Protein AF-A0A1G1VPI1-F1 (afdb_monomer_lite)

pLDDT: mean 86.33, std 10.25, range [49.31, 96.31]

Secondary structure (DSSP, 8-state):
--SHHHHHHHHHTT--HHHHHHHHHHHHHHHHHHT-SSGGG--HHHHHHHHHHHHHS---HHHHHHHHHHHHHHHHHTT-----SSPPPP-HHHHHHHHHHHHHHTT--HHHHHHHHHHHHHHHHHHHT-

Structure (mmCIF, N/CA/C/O backbone):
data_AF-A0A1G1VPI1-F1
#
_entry.id   AF-A0A1G1VPI1-F1
#
loop_
_atom_site.group_PDB
_atom_site.id
_atom_site.type_symbol
_atom_site.label_atom_id
_atom_site.label_alt_id
_atom_site.label_comp_id
_atom_site.label_asym_id
_atom_site.label_entity_id
_atom_site.label_seq_id
_atom_site.pdbx_PDB_ins_code
_atom_site.Cartn_x
_atom_site.Cartn_y
_atom_site.Cartn_z
_atom_site.occupancy
_atom_site.B_iso_or_equiv
_atom_site.auth_seq_id
_atom_site.auth_comp_id
_atom_site.auth_asym_id
_atom_site.auth_atom_id
_atom_site.pdbx_PDB_model_num
ATOM 1 N N . MET A 1 1 ? -21.850 -8.497 4.147 1.00 61.38 1 MET A N 1
ATOM 2 C CA . MET A 1 1 ? -21.124 -8.221 5.412 1.00 61.38 1 MET A CA 1
ATOM 3 C C . MET A 1 1 ? -19.754 -7.657 5.043 1.00 61.38 1 MET A C 1
ATOM 5 O O . MET A 1 1 ? -18.998 -8.424 4.477 1.00 61.38 1 MET A O 1
ATOM 9 N N . SER A 1 2 ? -19.436 -6.355 5.194 1.00 73.50 2 SER A N 1
ATOM 10 C CA . SER A 1 2 ? -18.154 -5.855 4.627 1.00 73.50 2 SER A CA 1
ATOM 11 C C . SER A 1 2 ? -17.387 -4.767 5.402 1.00 73.50 2 SER A C 1
ATOM 13 O O . SER A 1 2 ? -16.298 -5.046 5.889 1.00 73.50 2 SER A O 1
ATOM 15 N N . LEU A 1 3 ? -17.909 -3.548 5.588 1.00 85.56 3 LEU A N 1
ATOM 16 C CA . LEU A 1 3 ? -17.180 -2.446 6.267 1.00 85.56 3 LEU A CA 1
ATOM 17 C C . LEU A 1 3 ? -17.641 -2.107 7.703 1.00 85.56 3 LEU A C 1
ATOM 19 O O . LEU A 1 3 ? -16.789 -1.810 8.552 1.00 85.56 3 LEU A O 1
ATOM 23 N N . PRO A 1 4 ? -18.945 -2.174 8.042 1.00 91.62 4 PRO A N 1
ATOM 24 C CA . PRO A 1 4 ? -19.400 -1.909 9.410 1.00 91.62 4 PRO A CA 1
ATOM 25 C C . PRO A 1 4 ? -18.834 -2.900 10.435 1.00 91.62 4 PRO A C 1
ATOM 27 O O . PRO A 1 4 ? -18.454 -2.516 11.539 1.00 91.62 4 PRO A O 1
ATOM 30 N N . GLN A 1 5 ? -18.708 -4.171 10.052 1.00 92.88 5 GLN A N 1
ATOM 31 C CA . GLN A 1 5 ? -18.137 -5.213 10.911 1.00 92.88 5 GLN A CA 1
ATOM 32 C C . GLN A 1 5 ? -16.631 -5.082 11.056 1.00 92.88 5 GLN A C 1
ATOM 34 O O . GLN A 1 5 ? -16.119 -5.242 12.160 1.00 92.88 5 GLN A O 1
ATOM 39 N N . PHE A 1 6 ? -15.937 -4.689 9.986 1.00 94.19 6 PHE A N 1
ATOM 40 C CA . PHE A 1 6 ? -14.533 -4.327 10.090 1.00 94.19 6 PHE A CA 1
ATOM 41 C C . PHE A 1 6 ? -14.347 -3.158 11.068 1.00 94.19 6 PHE A C 1
ATOM 43 O O . PHE A 1 6 ? -13.518 -3.222 11.969 1.00 94.19 6 PHE A O 1
ATOM 50 N N . THR A 1 7 ? -15.195 -2.129 10.992 1.00 94.44 7 THR A N 1
ATOM 51 C CA . THR A 1 7 ? -15.183 -1.015 11.957 1.00 94.44 7 THR A CA 1
ATOM 52 C C . THR A 1 7 ? -15.402 -1.487 13.396 1.00 94.44 7 THR A C 1
ATOM 54 O O . THR A 1 7 ? -14.717 -1.017 14.305 1.00 94.44 7 THR A O 1
ATOM 57 N N . ALA A 1 8 ? -16.335 -2.414 13.621 1.00 94.88 8 ALA A N 1
ATOM 58 C CA . ALA A 1 8 ? -16.574 -2.997 14.940 1.00 94.88 8 ALA A CA 1
ATOM 59 C C . ALA A 1 8 ? -15.350 -3.780 15.451 1.00 94.88 8 ALA A C 1
ATOM 61 O O . ALA A 1 8 ? -14.927 -3.581 16.590 1.00 94.88 8 ALA A O 1
ATOM 62 N N . PHE A 1 9 ? -14.720 -4.580 14.587 1.00 95.25 9 PHE A N 1
ATOM 63 C CA . PHE A 1 9 ? -13.469 -5.287 14.872 1.00 95.25 9 PHE A CA 1
ATOM 64 C C . PHE A 1 9 ? -12.325 -4.333 15.249 1.00 95.25 9 PHE A C 1
ATOM 66 O O . PHE A 1 9 ? -11.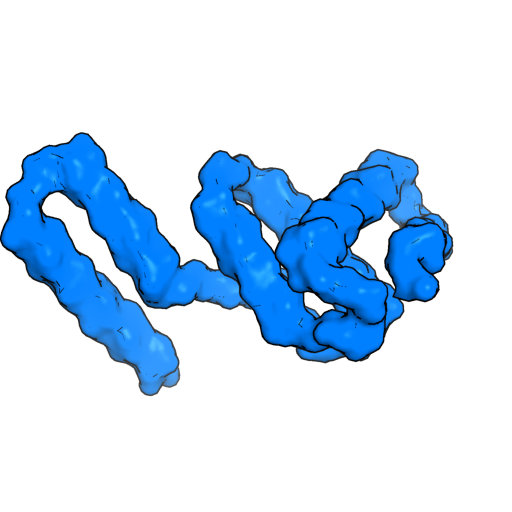571 -4.604 16.184 1.00 95.25 9 PHE A O 1
ATOM 73 N N . LEU A 1 10 ? -12.205 -3.187 14.572 1.00 95.50 10 LEU A N 1
ATOM 74 C CA . LEU A 1 10 ? -11.201 -2.172 14.905 1.00 95.50 10 LEU A CA 1
ATOM 75 C C . LEU A 1 10 ? -11.487 -1.480 16.246 1.00 95.50 10 LEU A C 1
ATOM 77 O O . LEU A 1 10 ? -10.560 -1.215 17.012 1.00 95.50 10 LEU A O 1
ATOM 81 N N . LYS A 1 11 ? -12.761 -1.204 16.555 1.00 95.06 11 LYS A N 1
ATOM 82 C CA . LYS A 1 11 ? -13.172 -0.640 17.853 1.00 95.06 11 LYS A CA 1
ATOM 83 C C . LYS A 1 11 ? -12.857 -1.593 19.007 1.00 95.06 11 LYS A C 1
ATOM 85 O O . LYS A 1 11 ? -12.365 -1.142 20.038 1.00 95.06 11 LYS A O 1
ATOM 90 N N . ALA A 1 12 ? -13.074 -2.897 18.821 1.00 95.81 12 ALA A N 1
ATOM 91 C CA . ALA A 1 12 ? -12.757 -3.918 19.822 1.00 95.81 12 ALA A CA 1
ATOM 92 C C . ALA A 1 12 ? -11.257 -3.960 20.181 1.00 95.81 12 ALA A C 1
ATOM 94 O O . ALA A 1 12 ? -10.896 -4.278 21.310 1.00 95.81 12 ALA A O 1
ATOM 95 N N . GLN A 1 13 ? -10.383 -3.554 19.255 1.00 94.12 13 GLN A N 1
ATOM 96 C CA . GLN A 1 13 ? -8.934 -3.456 19.468 1.00 94.12 13 GLN A CA 1
ATOM 97 C C . GLN A 1 13 ? -8.483 -2.164 20.164 1.00 94.12 13 GLN A C 1
ATOM 99 O O . GLN A 1 13 ? -7.283 -1.927 20.286 1.00 94.12 13 GLN A O 1
ATOM 104 N N . LYS A 1 14 ? -9.417 -1.314 20.615 1.00 92.25 14 LYS A N 1
ATOM 105 C CA . LYS A 1 14 ? -9.130 -0.053 21.325 1.00 92.25 14 LYS A CA 1
ATOM 106 C C . LYS A 1 14 ? -8.224 0.910 20.537 1.00 92.25 14 LYS A C 1
ATOM 108 O O . LYS A 1 14 ? -7.473 1.689 21.119 1.00 92.25 14 LYS A O 1
ATOM 113 N N . LEU A 1 15 ? -8.300 0.878 19.205 1.00 92.69 15 LEU A N 1
ATOM 114 C CA . LEU A 1 15 ? -7.572 1.810 18.342 1.00 92.69 15 LEU A CA 1
ATOM 115 C C . LEU A 1 15 ? -8.146 3.231 18.448 1.00 92.69 15 LEU A C 1
ATOM 117 O O . LEU A 1 15 ? -9.336 3.425 18.701 1.00 92.69 15 LEU A O 1
ATOM 121 N N . SER A 1 16 ? -7.310 4.243 18.195 1.00 95.94 16 SER A N 1
ATOM 122 C CA . SER A 1 16 ? -7.769 5.638 18.172 1.00 95.94 16 SER A CA 1
ATOM 123 C C . SER A 1 16 ? -8.815 5.869 17.072 1.00 95.94 16 SER A C 1
ATOM 125 O O . SER A 1 16 ? -8.744 5.266 15.999 1.00 95.94 16 SER A O 1
ATOM 127 N N . GLN A 1 17 ? -9.740 6.813 17.279 1.00 95.00 17 GLN A N 1
ATOM 128 C CA . GLN A 1 17 ? -10.751 7.163 16.267 1.00 95.00 17 GLN A CA 1
ATOM 129 C C . GLN A 1 17 ? -10.128 7.582 14.928 1.00 95.00 17 GLN A C 1
ATOM 131 O O . GLN A 1 17 ? -10.652 7.261 13.861 1.00 95.00 17 GLN A O 1
ATOM 136 N N . LYS A 1 18 ? -8.973 8.258 14.974 1.00 95.44 18 LYS A N 1
ATOM 137 C CA . LYS A 1 18 ? -8.207 8.630 13.780 1.00 95.44 18 LYS A CA 1
ATOM 138 C C . LYS A 1 18 ? -7.702 7.394 13.034 1.00 95.44 18 LYS A C 1
ATOM 140 O O . LYS A 1 18 ? -7.857 7.314 11.819 1.00 95.44 18 LYS A O 1
ATOM 145 N N . THR A 1 19 ? -7.141 6.421 13.751 1.00 94.62 19 THR A N 1
ATOM 146 C CA . THR A 1 19 ? -6.671 5.154 13.168 1.00 94.62 19 THR A CA 1
ATOM 147 C C . THR A 1 19 ? -7.825 4.375 12.544 1.00 94.62 19 THR A C 1
ATOM 149 O O . THR A 1 19 ? -7.707 3.937 11.405 1.00 94.62 19 THR A O 1
ATOM 152 N N . ILE A 1 20 ? -8.960 4.274 13.244 1.00 96.31 20 ILE A N 1
ATOM 153 C CA . ILE A 1 20 ? -10.159 3.584 12.746 1.00 96.31 20 ILE A CA 1
ATOM 154 C C . ILE A 1 20 ? -10.646 4.224 11.442 1.00 96.31 20 ILE A C 1
ATOM 156 O O . ILE A 1 20 ? -10.870 3.518 10.462 1.00 96.31 20 ILE A O 1
ATOM 160 N N . ARG A 1 21 ? -10.757 5.560 11.398 1.00 95.81 21 ARG A N 1
ATOM 161 C CA . ARG A 1 21 ? -11.147 6.294 10.182 1.00 95.81 21 ARG A CA 1
ATOM 162 C C . ARG A 1 21 ? -10.189 6.039 9.021 1.00 95.81 21 ARG A C 1
ATOM 164 O O . ARG A 1 21 ? -10.647 5.793 7.908 1.00 95.81 21 ARG A O 1
ATOM 171 N N . ASN A 1 22 ? -8.883 6.066 9.279 1.00 94.88 22 ASN A N 1
ATOM 172 C CA . ASN A 1 22 ? -7.873 5.799 8.257 1.00 94.88 22 ASN A CA 1
ATOM 173 C C . ASN A 1 22 ? -7.996 4.374 7.702 1.00 94.88 22 ASN A C 1
ATOM 175 O O . ASN A 1 22 ? -8.036 4.201 6.489 1.00 94.88 22 ASN A O 1
ATOM 179 N N . TYR A 1 23 ? -8.104 3.372 8.576 1.00 96.31 23 TYR A N 1
ATOM 180 C CA . TYR A 1 23 ? -8.209 1.970 8.164 1.00 96.31 23 TYR A CA 1
ATOM 181 C C . TYR A 1 23 ? -9.504 1.697 7.405 1.00 96.31 23 TYR A C 1
ATOM 183 O O . TYR A 1 23 ? -9.479 1.032 6.375 1.00 96.31 23 TYR A O 1
ATOM 191 N N . HIS A 1 24 ? -10.624 2.259 7.863 1.00 95.50 24 HIS A N 1
ATOM 192 C CA . HIS A 1 24 ? -11.898 2.171 7.156 1.00 95.50 24 HIS A CA 1
ATOM 193 C C . HIS A 1 24 ? -11.817 2.791 5.754 1.00 95.50 24 HIS A C 1
ATOM 195 O O . HIS A 1 24 ? -12.270 2.187 4.785 1.00 95.50 24 HIS A O 1
ATOM 201 N N . SER A 1 25 ? -11.231 3.988 5.638 1.00 95.56 25 SER A N 1
ATOM 202 C CA . SER A 1 25 ? -11.059 4.669 4.350 1.00 95.56 25 SER A CA 1
ATOM 203 C C . SER A 1 25 ? -10.216 3.839 3.381 1.00 95.56 25 SER A C 1
ATOM 205 O O . SER A 1 25 ? -10.622 3.616 2.243 1.00 95.56 25 SER A O 1
ATOM 207 N N . ASP A 1 26 ? -9.082 3.312 3.843 1.00 95.81 26 ASP A N 1
ATOM 208 C CA . ASP A 1 26 ? -8.184 2.525 2.996 1.00 95.81 26 ASP A CA 1
ATOM 209 C C . ASP A 1 26 ? -8.806 1.183 2.579 1.00 95.81 26 ASP A C 1
ATOM 211 O O . ASP A 1 26 ? -8.655 0.778 1.428 1.00 95.81 26 ASP A O 1
ATOM 215 N N . ALA A 1 27 ? -9.533 0.513 3.482 1.00 94.69 27 ALA A N 1
ATOM 216 C CA . ALA A 1 27 ? -10.264 -0.714 3.164 1.00 94.69 27 ALA A CA 1
ATOM 217 C C . ALA A 1 27 ? -11.394 -0.452 2.156 1.00 94.69 27 ALA A C 1
ATOM 219 O O . ALA A 1 27 ? -11.591 -1.234 1.233 1.00 94.69 27 ALA A O 1
ATOM 220 N N . SER A 1 28 ? -12.095 0.679 2.279 1.00 93.69 28 SER A N 1
ATOM 221 C CA . SER A 1 28 ? -13.108 1.094 1.304 1.00 93.69 28 SER A CA 1
ATOM 222 C C . SER A 1 28 ? -12.501 1.344 -0.082 1.00 93.69 28 SER A C 1
ATOM 224 O O . SER A 1 28 ? -13.016 0.850 -1.084 1.00 93.69 28 SER A O 1
ATOM 226 N N . GLN A 1 29 ? -11.354 2.032 -0.148 1.00 94.00 29 GLN A N 1
ATOM 227 C CA . GLN A 1 29 ? -10.624 2.238 -1.406 1.00 94.00 29 GLN A CA 1
ATOM 228 C C . GLN A 1 29 ? -10.184 0.915 -2.039 1.00 94.00 29 GLN A C 1
ATOM 230 O O . GLN A 1 29 ? -10.335 0.743 -3.246 1.00 94.00 29 GLN A O 1
ATOM 235 N N . PHE A 1 30 ? -9.690 -0.025 -1.230 1.00 94.31 30 PHE A N 1
ATOM 236 C CA . PHE A 1 30 ? -9.334 -1.367 -1.686 1.00 94.31 30 PHE A CA 1
ATOM 237 C C . PHE A 1 30 ? -10.530 -2.114 -2.282 1.00 94.31 30 PHE A C 1
ATOM 239 O O . PHE A 1 30 ? -10.440 -2.606 -3.405 1.00 94.31 30 PHE A O 1
ATOM 246 N N . LEU A 1 31 ? -11.659 -2.159 -1.567 1.00 92.75 31 LEU A N 1
ATOM 247 C CA . LEU A 1 31 ? -12.869 -2.830 -2.045 1.00 92.75 31 LEU A CA 1
ATOM 248 C C . LEU A 1 31 ? -13.352 -2.214 -3.363 1.00 92.75 31 LEU A C 1
ATOM 250 O O . LEU A 1 31 ? -13.592 -2.939 -4.327 1.00 92.75 31 LEU A O 1
ATOM 254 N N . ASN A 1 32 ? -13.385 -0.882 -3.443 1.00 92.75 32 ASN A N 1
ATOM 255 C CA . ASN A 1 32 ? -13.753 -0.169 -4.664 1.00 92.75 32 ASN A CA 1
ATOM 256 C C . ASN A 1 32 ? -12.799 -0.465 -5.836 1.00 92.75 32 ASN A C 1
ATOM 258 O O . ASN A 1 32 ? -13.241 -0.634 -6.970 1.00 92.75 32 ASN A O 1
ATOM 262 N N . TRP A 1 33 ? -11.492 -0.555 -5.575 1.00 94.50 33 TRP A N 1
ATOM 263 C CA . TRP A 1 33 ? -10.503 -0.922 -6.588 1.00 94.50 33 TRP A CA 1
ATOM 264 C C . TRP A 1 33 ? -10.660 -2.371 -7.063 1.00 94.50 33 TRP A C 1
ATOM 266 O O . TRP A 1 33 ? -10.555 -2.629 -8.261 1.00 94.50 33 TRP A O 1
ATOM 276 N N . SER A 1 34 ? -10.933 -3.299 -6.142 1.00 92.12 34 SER A N 1
ATOM 277 C CA . SER A 1 34 ? -11.027 -4.733 -6.441 1.00 92.12 34 SER A CA 1
ATOM 278 C C . SER A 1 34 ? -12.199 -5.079 -7.361 1.00 92.12 34 SER A C 1
ATOM 280 O O . SER A 1 34 ? -12.140 -6.082 -8.065 1.00 92.12 34 SER A O 1
ATOM 282 N N . LYS A 1 35 ? -13.248 -4.236 -7.380 1.00 88.56 35 LYS A N 1
ATOM 283 C CA . LYS A 1 35 ? -14.511 -4.458 -8.112 1.00 88.56 35 LYS A CA 1
ATOM 284 C C . LYS A 1 35 ? -15.200 -5.782 -7.765 1.00 88.56 35 LYS A C 1
ATOM 286 O O . LYS A 1 35 ? -15.988 -6.301 -8.551 1.00 88.56 35 LYS A O 1
ATOM 291 N N . ILE A 1 36 ? -14.898 -6.321 -6.593 1.00 85.56 36 ILE A N 1
ATOM 292 C CA . ILE A 1 36 ? -15.478 -7.563 -6.114 1.00 85.56 36 ILE A CA 1
ATOM 293 C C . ILE A 1 36 ? -16.869 -7.289 -5.550 1.00 85.56 36 ILE A C 1
ATOM 295 O O . ILE A 1 36 ? -17.093 -6.282 -4.876 1.00 85.56 36 ILE A O 1
ATOM 299 N N . SER A 1 37 ? -17.796 -8.197 -5.848 1.00 80.62 37 SER A N 1
ATOM 300 C CA . SER A 1 37 ? -19.195 -8.089 -5.425 1.00 80.62 37 SER A CA 1
ATOM 301 C C . SER A 1 37 ? -19.419 -8.706 -4.046 1.00 80.62 37 SER A C 1
ATOM 303 O O . SER A 1 37 ? -20.190 -8.158 -3.256 1.00 80.62 37 SER A O 1
ATOM 305 N N . ASP A 1 38 ? -18.716 -9.803 -3.738 1.00 82.81 38 ASP A N 1
ATOM 306 C CA . ASP A 1 38 ? -18.809 -10.496 -2.458 1.00 82.81 38 ASP A CA 1
ATOM 307 C C . ASP A 1 38 ? -17.449 -10.601 -1.755 1.00 82.81 38 ASP A C 1
ATOM 309 O O . ASP A 1 38 ? -16.432 -10.957 -2.338 1.00 82.81 38 ASP A O 1
ATOM 313 N N . ILE A 1 39 ? -17.428 -10.322 -0.455 1.00 80.69 39 ILE A N 1
ATOM 314 C CA . ILE A 1 39 ? -16.210 -10.355 0.355 1.00 80.69 39 ILE A CA 1
ATOM 315 C C . ILE A 1 39 ? -15.571 -11.749 0.404 1.00 80.69 39 ILE A C 1
ATOM 317 O O . ILE A 1 39 ? -14.374 -11.849 0.658 1.00 80.69 39 ILE A O 1
ATOM 321 N N . TYR A 1 40 ? -16.348 -12.806 0.156 1.00 82.06 40 TYR A N 1
ATOM 322 C CA . TYR A 1 40 ? -15.853 -14.182 0.088 1.00 82.06 40 TYR A CA 1
ATOM 323 C C . TYR A 1 40 ? -15.026 -14.471 -1.171 1.00 82.06 40 TYR A C 1
ATOM 325 O O . TYR A 1 40 ? -14.237 -15.411 -1.162 1.00 82.06 40 TYR A O 1
ATOM 333 N N . ASP A 1 41 ? -15.126 -13.633 -2.206 1.00 86.56 41 ASP A N 1
ATOM 334 C CA . ASP A 1 41 ? -14.279 -13.732 -3.401 1.00 86.56 41 ASP A CA 1
ATOM 335 C C . ASP A 1 41 ? -12.890 -13.105 -3.176 1.00 86.56 41 ASP A C 1
ATOM 337 O O . ASP A 1 41 ? -12.027 -13.144 -4.056 1.00 86.56 41 ASP A O 1
ATOM 341 N N . LEU A 1 42 ? -12.648 -12.493 -2.009 1.00 89.25 42 LEU A N 1
ATOM 342 C CA . LEU A 1 42 ? -11.341 -11.940 -1.674 1.00 89.25 42 LEU A CA 1
ATOM 343 C C . LEU A 1 42 ? -10.327 -13.051 -1.407 1.00 89.25 42 LEU A C 1
ATOM 345 O O . LEU A 1 42 ? -10.405 -13.770 -0.414 1.00 89.25 42 LEU A O 1
ATOM 349 N N . THR A 1 43 ? -9.301 -13.105 -2.250 1.00 87.56 43 THR A N 1
ATOM 350 C CA . THR A 1 43 ? -8.147 -13.992 -2.087 1.00 87.56 43 THR A CA 1
ATOM 351 C C . THR A 1 43 ? -6.887 -13.209 -1.727 1.00 87.56 43 THR A C 1
ATOM 353 O O . THR A 1 43 ? -6.796 -11.997 -1.946 1.00 87.56 43 THR A O 1
ATOM 356 N N . SER A 1 44 ? -5.869 -13.905 -1.214 1.00 85.56 44 SER A N 1
ATOM 357 C CA . SER A 1 44 ? -4.547 -13.315 -0.960 1.00 85.56 44 SER A CA 1
ATOM 358 C C . SER A 1 44 ? -3.951 -12.649 -2.211 1.00 85.56 44 SER A C 1
ATOM 360 O O . SER A 1 44 ? -3.333 -11.589 -2.099 1.00 85.56 44 SER A O 1
ATOM 362 N N . ASP A 1 45 ? -4.205 -13.195 -3.404 1.00 83.06 45 ASP A N 1
ATOM 363 C CA . ASP A 1 45 ? -3.718 -12.644 -4.676 1.00 83.06 45 ASP A CA 1
ATOM 364 C C . ASP A 1 45 ? -4.280 -11.252 -4.968 1.00 83.06 45 ASP A C 1
ATOM 366 O O . ASP A 1 45 ? -3.573 -10.384 -5.478 1.00 83.06 45 ASP A O 1
ATOM 370 N N . ILE A 1 46 ? -5.533 -10.994 -4.591 1.00 89.69 46 ILE A N 1
ATOM 371 C CA . ILE A 1 46 ? -6.174 -9.688 -4.786 1.00 89.69 46 ILE A CA 1
ATOM 372 C C . ILE A 1 46 ? -5.537 -8.637 -3.869 1.00 89.69 46 ILE A C 1
ATOM 374 O O . ILE A 1 46 ? -5.294 -7.502 -4.292 1.00 89.69 46 ILE A O 1
ATOM 378 N N . PHE A 1 47 ? -5.201 -9.014 -2.631 1.00 91.00 47 PHE A N 1
ATOM 379 C CA . PHE A 1 47 ? -4.452 -8.148 -1.715 1.00 91.00 47 PHE A CA 1
ATOM 380 C C . PHE A 1 47 ? -3.060 -7.833 -2.271 1.00 91.00 47 PHE A C 1
ATOM 382 O O . PHE A 1 47 ? -2.662 -6.666 -2.295 1.00 91.00 47 PHE A O 1
ATOM 389 N N . ILE A 1 48 ? -2.346 -8.847 -2.767 1.00 85.19 48 ILE A N 1
ATOM 390 C CA . ILE A 1 48 ? -1.030 -8.694 -3.400 1.00 85.19 48 ILE A CA 1
ATOM 391 C C . ILE A 1 48 ? -1.126 -7.765 -4.617 1.00 85.19 48 ILE A C 1
ATOM 393 O O . ILE A 1 48 ? -0.384 -6.783 -4.706 1.00 85.19 48 ILE A O 1
ATOM 397 N N . ALA A 1 49 ? -2.087 -7.996 -5.511 1.00 86.50 49 ALA A N 1
ATOM 398 C CA . ALA A 1 49 ? -2.313 -7.170 -6.692 1.00 86.50 49 ALA A CA 1
ATOM 399 C C . ALA A 1 49 ? -2.572 -5.699 -6.326 1.00 86.50 49 ALA A C 1
ATOM 401 O O . ALA A 1 49 ? -2.024 -4.789 -6.958 1.00 86.50 49 ALA A O 1
ATOM 402 N N . TYR A 1 50 ? -3.333 -5.445 -5.259 1.00 91.19 50 TYR A N 1
ATOM 403 C CA . TYR A 1 50 ? -3.550 -4.082 -4.789 1.00 91.19 50 TYR A CA 1
ATOM 404 C C . TYR A 1 50 ? -2.295 -3.450 -4.180 1.00 91.19 50 TYR A C 1
ATOM 406 O O . TYR 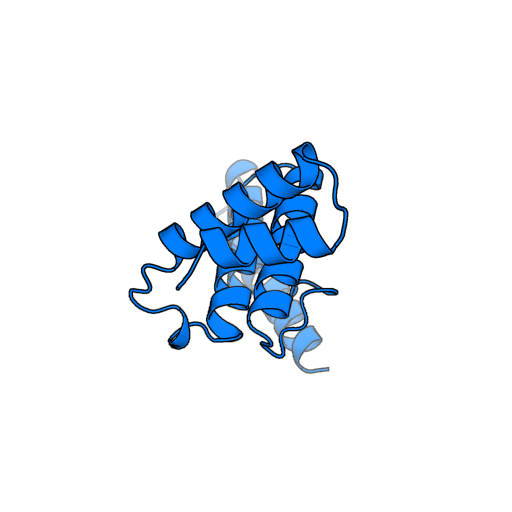A 1 50 ? -2.064 -2.254 -4.364 1.00 91.19 50 TYR A O 1
ATOM 414 N N . THR A 1 51 ? -1.435 -4.225 -3.508 1.00 86.25 51 THR A N 1
ATOM 415 C CA . THR A 1 51 ? -0.148 -3.688 -3.036 1.00 86.25 51 THR A CA 1
ATOM 416 C C . THR A 1 51 ? 0.719 -3.194 -4.193 1.00 86.25 51 THR A C 1
ATOM 418 O O . THR A 1 51 ? 1.281 -2.101 -4.102 1.00 86.25 51 THR A O 1
ATOM 421 N N . TYR A 1 52 ? 0.737 -3.912 -5.322 1.00 82.00 52 TYR A N 1
ATOM 422 C CA . TYR A 1 52 ? 1.416 -3.456 -6.536 1.00 82.00 52 TYR A CA 1
ATOM 423 C C . TYR A 1 52 ? 0.767 -2.216 -7.134 1.00 82.00 52 TYR A C 1
ATOM 425 O O . TYR A 1 52 ? 1.468 -1.287 -7.544 1.00 82.00 52 TYR A O 1
ATOM 433 N N . HIS A 1 53 ? -0.566 -2.167 -7.154 1.00 87.19 53 HIS A N 1
ATOM 434 C CA . HIS A 1 53 ? -1.283 -0.976 -7.584 1.00 87.19 53 HIS A CA 1
ATOM 435 C C . HIS A 1 53 ? -0.855 0.243 -6.756 1.00 87.19 53 HIS A C 1
ATOM 437 O O . HIS A 1 53 ? -0.427 1.238 -7.338 1.00 87.19 53 HIS A O 1
ATOM 443 N N . LEU A 1 54 ? -0.865 0.147 -5.423 1.00 86.25 54 LEU A N 1
ATOM 444 C CA . LEU A 1 54 ? -0.457 1.228 -4.521 1.00 86.25 54 LEU A CA 1
ATOM 445 C C . LEU A 1 54 ? 1.007 1.647 -4.704 1.00 86.25 54 LEU A C 1
ATOM 447 O O . LEU A 1 54 ? 1.297 2.839 -4.709 1.00 86.25 54 LEU A O 1
ATOM 451 N N . GLN A 1 55 ? 1.924 0.695 -4.887 1.00 79.19 55 GLN A N 1
ATOM 452 C CA . GLN A 1 55 ? 3.339 0.985 -5.155 1.00 79.19 55 GLN A CA 1
ATOM 453 C C . GLN A 1 55 ? 3.557 1.672 -6.511 1.00 79.19 55 GLN A C 1
ATOM 455 O O . GLN A 1 55 ? 4.500 2.446 -6.668 1.00 79.19 55 GLN A O 1
ATOM 460 N N . SER A 1 56 ? 2.706 1.384 -7.500 1.00 75.62 56 SER A N 1
ATOM 461 C CA . SER A 1 56 ? 2.772 2.027 -8.816 1.00 75.62 56 SER A CA 1
ATOM 462 C C . SER A 1 56 ? 2.261 3.473 -8.805 1.00 75.62 56 SER A C 1
ATOM 464 O O . SER A 1 56 ? 2.580 4.246 -9.710 1.00 75.62 56 SER A O 1
ATOM 466 N N . GLN A 1 57 ? 1.490 3.853 -7.781 1.00 78.56 57 GLN A N 1
ATOM 467 C CA . GLN A 1 57 ? 1.061 5.230 -7.568 1.00 78.56 57 GLN A CA 1
ATOM 468 C C . GLN A 1 57 ? 2.221 6.052 -6.996 1.00 78.56 57 GLN A C 1
ATOM 470 O O . GLN A 1 57 ? 2.957 5.604 -6.120 1.00 78.56 57 GLN A O 1
ATOM 475 N N . SER A 1 58 ? 2.364 7.303 -7.438 1.00 70.44 58 SER A N 1
ATOM 476 C CA . SER A 1 58 ? 3.363 8.238 -6.893 1.00 70.44 58 SER A CA 1
ATOM 477 C C . SER A 1 58 ? 2.919 8.833 -5.547 1.00 70.44 58 SER A C 1
ATOM 479 O O . SER A 1 58 ? 2.878 10.049 -5.375 1.00 70.44 58 SER A O 1
ATOM 481 N N . VAL A 1 59 ? 2.543 7.979 -4.591 1.00 76.19 59 VAL A N 1
ATOM 482 C CA . VAL A 1 59 ? 2.131 8.388 -3.242 1.00 76.19 59 VAL A CA 1
ATOM 483 C C . VAL A 1 59 ? 3.338 8.504 -2.303 1.00 76.19 59 VAL A C 1
ATOM 485 O O . VAL A 1 59 ? 4.314 7.764 -2.449 1.00 76.19 59 VAL A O 1
ATOM 488 N N . PRO A 1 60 ? 3.295 9.398 -1.296 1.00 82.25 60 PRO A N 1
ATOM 489 C CA . PRO A 1 60 ? 4.341 9.472 -0.281 1.00 82.25 60 PRO A CA 1
ATOM 490 C C . PRO A 1 60 ? 4.558 8.126 0.423 1.00 82.25 60 PRO A C 1
ATOM 492 O O . PRO A 1 60 ? 3.602 7.405 0.712 1.00 82.25 60 PRO A O 1
ATOM 495 N N . ARG A 1 61 ? 5.812 7.812 0.778 1.00 72.69 61 ARG A N 1
ATOM 496 C CA . ARG A 1 61 ? 6.166 6.555 1.470 1.00 72.69 61 ARG A CA 1
ATOM 497 C C . ARG A 1 61 ? 5.381 6.344 2.769 1.00 72.69 61 ARG A C 1
ATOM 499 O O . ARG A 1 61 ? 4.969 5.224 3.054 1.00 72.69 61 ARG A O 1
ATOM 506 N N . SER A 1 62 ? 5.139 7.410 3.531 1.00 77.62 62 SER A N 1
ATOM 507 C CA . SER A 1 62 ? 4.329 7.372 4.757 1.00 77.62 62 SER A CA 1
ATOM 508 C C . SER A 1 62 ? 2.870 7.000 4.476 1.00 77.62 62 SER A C 1
ATOM 510 O O . SER A 1 62 ? 2.271 6.221 5.217 1.00 77.62 62 SER A O 1
ATOM 512 N N . THR A 1 63 ? 2.310 7.501 3.375 1.00 83.81 63 THR A N 1
ATOM 513 C CA . THR A 1 63 ? 0.966 7.157 2.907 1.00 83.81 63 THR A CA 1
ATOM 514 C C . THR A 1 63 ? 0.901 5.698 2.473 1.00 83.81 63 THR A C 1
ATOM 516 O O . THR A 1 63 ? 0.010 4.982 2.923 1.00 83.81 63 THR A O 1
ATOM 519 N N . LEU A 1 64 ? 1.872 5.226 1.684 1.00 85.12 64 LEU A N 1
ATOM 520 C CA . LEU A 1 64 ? 1.964 3.820 1.280 1.00 85.12 64 LEU A CA 1
ATOM 521 C C . LEU A 1 64 ? 2.045 2.884 2.494 1.00 85.12 64 LEU A C 1
ATOM 523 O O . LEU A 1 64 ? 1.271 1.935 2.590 1.00 85.12 64 LEU A O 1
ATOM 527 N N . ALA A 1 65 ? 2.924 3.179 3.455 1.00 84.50 65 ALA A N 1
ATOM 528 C CA . ALA A 1 65 ? 3.070 2.384 4.674 1.00 84.50 65 ALA A CA 1
ATOM 529 C C . ALA A 1 65 ? 1.756 2.295 5.470 1.00 84.50 65 ALA A C 1
ATOM 531 O O . ALA A 1 65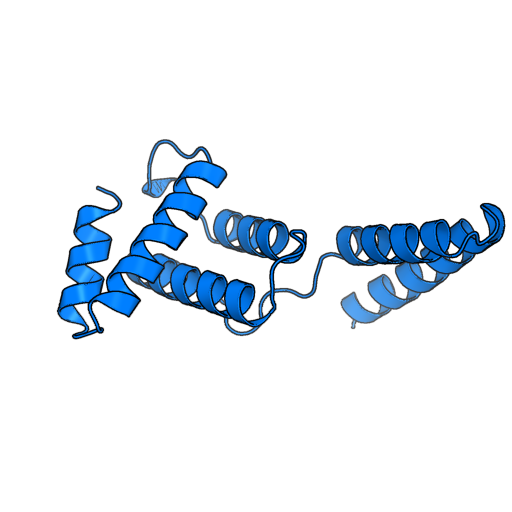 ? 1.399 1.222 5.962 1.00 84.50 65 ALA A O 1
ATOM 532 N N . ARG A 1 66 ? 1.006 3.403 5.547 1.00 91.00 66 ARG A N 1
ATOM 533 C CA . ARG A 1 66 ? -0.322 3.445 6.171 1.00 91.00 66 ARG A CA 1
ATOM 534 C C . ARG A 1 66 ? -1.329 2.565 5.428 1.00 91.00 66 ARG A C 1
ATOM 536 O O . ARG A 1 66 ? -2.001 1.779 6.084 1.00 91.00 66 ARG A O 1
ATOM 543 N N . HIS A 1 67 ? -1.400 2.643 4.097 1.00 91.50 67 HIS A N 1
ATOM 544 C CA . HIS A 1 67 ? -2.294 1.782 3.312 1.00 91.50 67 HIS A CA 1
ATOM 545 C C . HIS A 1 67 ? -1.974 0.294 3.501 1.00 91.50 67 HIS A C 1
ATOM 547 O O . HIS A 1 67 ? -2.884 -0.507 3.702 1.00 91.50 67 HIS A O 1
ATOM 553 N N . LEU A 1 68 ? -0.690 -0.077 3.495 1.00 90.31 68 LEU A N 1
ATOM 554 C CA . LEU A 1 68 ? -0.263 -1.460 3.729 1.00 90.31 68 LEU A CA 1
ATOM 555 C C . LEU A 1 68 ? -0.627 -1.942 5.142 1.00 90.31 68 LEU A C 1
ATOM 557 O O . LEU A 1 68 ? -1.054 -3.081 5.312 1.00 90.31 68 LEU A O 1
ATOM 561 N N . ALA A 1 69 ? -0.522 -1.073 6.152 1.00 91.69 69 ALA A N 1
ATOM 562 C CA . ALA A 1 69 ? -0.973 -1.389 7.507 1.00 91.69 69 ALA A CA 1
ATOM 563 C C . ALA A 1 69 ? -2.488 -1.629 7.572 1.00 91.69 69 ALA A C 1
ATOM 565 O O . ALA A 1 69 ? -2.927 -2.594 8.197 1.00 91.69 69 ALA A O 1
ATOM 566 N N . SER A 1 70 ? -3.278 -0.799 6.890 1.00 94.75 70 SER A N 1
ATOM 567 C CA . SER A 1 70 ? -4.729 -0.977 6.792 1.00 94.75 70 SER A CA 1
ATOM 568 C C . SER A 1 70 ? -5.098 -2.294 6.104 1.00 94.75 70 SER A C 1
ATOM 570 O O . SER A 1 70 ? -5.964 -3.014 6.597 1.00 94.75 70 SER A O 1
ATOM 572 N N . LEU A 1 71 ? -4.409 -2.650 5.011 1.00 93.38 71 LEU A N 1
ATOM 573 C CA . LEU A 1 71 ? -4.615 -3.913 4.291 1.00 93.38 71 LEU A CA 1
ATOM 574 C C . LEU A 1 71 ? -4.289 -5.132 5.148 1.00 93.38 71 LEU A C 1
ATOM 576 O O . LEU A 1 71 ? -5.080 -6.070 5.173 1.00 93.38 71 LEU A O 1
ATOM 580 N N . ARG A 1 72 ? -3.181 -5.104 5.902 1.00 92.25 72 ARG A N 1
ATOM 581 C CA . ARG A 1 72 ? -2.859 -6.159 6.879 1.00 92.25 72 ARG A CA 1
ATOM 582 C C . ARG A 1 72 ? -3.990 -6.353 7.869 1.00 92.25 72 ARG A C 1
ATOM 584 O O . ARG A 1 72 ? -4.401 -7.480 8.134 1.00 92.25 72 ARG A O 1
ATOM 591 N N . GLN A 1 73 ? -4.516 -5.254 8.398 1.00 94.06 73 GLN A N 1
ATOM 592 C CA . GLN A 1 73 ? -5.555 -5.342 9.408 1.00 94.06 73 GLN A CA 1
ATOM 593 C C . GLN A 1 73 ? -6.892 -5.809 8.845 1.00 94.06 73 GLN A C 1
ATOM 595 O O . GLN A 1 73 ? -7.623 -6.524 9.529 1.00 94.06 73 GLN A O 1
ATOM 600 N N . PHE A 1 74 ? -7.175 -5.474 7.589 1.00 94.44 74 PHE A N 1
ATOM 601 C CA . PHE A 1 74 ? -8.340 -5.983 6.885 1.00 94.44 74 PHE A CA 1
ATOM 602 C C . PHE A 1 74 ? -8.206 -7.473 6.545 1.00 94.44 74 PHE A C 1
ATOM 604 O O . PHE A 1 74 ? -9.126 -8.237 6.810 1.00 94.44 74 PHE A O 1
ATOM 611 N N . ALA A 1 75 ? -7.045 -7.929 6.075 1.00 92.38 75 ALA A N 1
ATOM 612 C CA . ALA A 1 75 ? -6.817 -9.349 5.825 1.00 92.38 75 ALA A CA 1
ATOM 613 C C . ALA A 1 75 ? -6.903 -10.195 7.106 1.00 92.38 75 ALA A C 1
ATOM 615 O O . ALA A 1 75 ? -7.498 -11.269 7.096 1.00 92.38 75 ALA A O 1
ATOM 616 N N . ARG A 1 76 ? -6.391 -9.675 8.233 1.00 92.50 76 ARG A N 1
ATOM 617 C CA . ARG A 1 76 ? -6.557 -10.300 9.556 1.00 92.50 76 ARG A CA 1
ATOM 618 C C . ARG A 1 76 ? -8.019 -10.388 9.978 1.00 92.50 76 ARG A C 1
ATOM 620 O O . ARG A 1 76 ? -8.415 -11.406 10.523 1.00 92.50 76 ARG A O 1
ATOM 627 N N . PHE A 1 77 ? -8.819 -9.353 9.720 1.00 93.06 77 PHE A N 1
ATOM 628 C CA . PHE A 1 77 ? -10.264 -9.394 9.971 1.00 93.06 77 PHE A CA 1
ATOM 629 C C . PHE A 1 77 ? -10.961 -10.503 9.167 1.00 93.06 77 PHE A C 1
ATOM 631 O O . PHE A 1 77 ? -11.869 -11.149 9.683 1.00 93.06 77 PHE A O 1
ATOM 638 N N . LEU A 1 78 ? -10.511 -10.744 7.934 1.00 91.56 78 LEU A N 1
ATOM 639 C CA . LEU A 1 78 ? -11.033 -11.795 7.057 1.00 91.56 78 LEU A CA 1
ATOM 640 C C . LEU A 1 78 ? -10.422 -13.180 7.317 1.00 91.56 78 LEU A C 1
ATOM 642 O O . LEU A 1 78 ? -10.809 -14.136 6.655 1.00 91.56 78 LEU A O 1
ATOM 646 N N . ASN A 1 79 ? -9.481 -13.299 8.261 1.00 90.88 79 ASN A N 1
ATOM 647 C CA . ASN A 1 79 ? -8.698 -14.514 8.507 1.00 90.88 79 ASN A CA 1
ATOM 648 C C . ASN A 1 79 ? -8.004 -15.064 7.244 1.00 90.88 79 ASN A C 1
ATOM 650 O O . ASN A 1 79 ? -7.873 -16.275 7.077 1.00 90.88 79 ASN A O 1
ATOM 654 N N . LEU A 1 80 ? -7.542 -14.178 6.355 1.00 86.81 80 LEU A N 1
ATOM 655 C CA . LEU A 1 80 ? -6.821 -14.574 5.146 1.00 86.81 80 LEU A CA 1
ATOM 656 C C . LEU A 1 80 ? -5.325 -14.784 5.440 1.00 86.81 80 LEU A C 1
ATOM 658 O O . LEU A 1 80 ? -4.702 -13.923 6.074 1.00 86.81 80 LEU A O 1
ATOM 662 N N . PRO A 1 81 ? -4.710 -15.877 4.949 1.00 81.75 81 PRO A N 1
ATOM 663 C CA . PRO A 1 81 ? -3.279 -16.117 5.080 1.00 81.75 81 PRO A CA 1
ATOM 664 C C . PRO A 1 81 ? -2.515 -15.254 4.065 1.00 81.75 81 PRO A C 1
ATOM 666 O O . PRO A 1 81 ? -2.108 -15.722 3.002 1.00 81.75 81 PRO A O 1
ATOM 669 N N . VAL A 1 82 ? -2.344 -13.965 4.369 1.00 79.25 82 VAL A N 1
ATOM 670 C CA . VAL A 1 82 ? -1.548 -13.037 3.555 1.00 79.25 82 VAL A CA 1
ATOM 671 C C . VAL A 1 82 ? -0.367 -12.503 4.362 1.00 79.25 82 VAL A C 1
ATOM 673 O O . VAL A 1 82 ? -0.528 -12.007 5.477 1.00 79.25 82 VAL A O 1
ATOM 676 N N . ASN A 1 83 ? 0.832 -12.581 3.788 1.00 75.19 83 ASN A N 1
ATOM 677 C CA . ASN A 1 83 ? 2.015 -11.935 4.344 1.00 75.19 83 ASN A CA 1
ATOM 678 C C . ASN A 1 83 ? 2.256 -10.617 3.600 1.00 75.19 83 ASN A C 1
ATOM 680 O O . ASN A 1 83 ? 2.635 -10.616 2.433 1.00 75.19 83 ASN A O 1
ATOM 684 N N . LEU A 1 84 ? 2.011 -9.496 4.280 1.00 72.12 84 LEU A N 1
ATOM 685 C CA . LEU A 1 84 ? 2.265 -8.146 3.762 1.00 72.12 84 LEU A CA 1
ATOM 686 C C . LEU A 1 84 ? 3.311 -7.401 4.609 1.00 72.12 84 LEU A C 1
ATOM 688 O O . LEU A 1 84 ? 3.385 -6.170 4.543 1.00 72.12 84 LEU A O 1
ATOM 692 N N . ASP A 1 85 ? 4.052 -8.110 5.466 1.00 65.50 85 ASP A N 1
ATOM 693 C CA . ASP A 1 85 ? 5.095 -7.515 6.314 1.00 65.50 85 ASP A CA 1
ATOM 694 C C . ASP A 1 85 ? 6.329 -7.168 5.480 1.00 65.50 85 ASP A C 1
ATOM 696 O O . ASP A 1 85 ? 6.916 -6.100 5.646 1.00 65.50 85 ASP A O 1
ATOM 700 N N . ASN A 1 86 ? 6.614 -8.010 4.487 1.00 59.50 86 ASN A N 1
ATOM 701 C CA . ASN A 1 86 ? 7.486 -7.701 3.366 1.00 59.50 86 ASN A CA 1
ATOM 702 C C . ASN A 1 86 ? 6.594 -7.499 2.140 1.00 59.50 86 ASN A C 1
ATOM 704 O O . ASN A 1 86 ? 6.270 -8.487 1.478 1.00 59.50 86 ASN A O 1
ATOM 708 N N . PRO A 1 87 ? 6.121 -6.269 1.847 1.00 54.38 87 PRO A N 1
ATOM 709 C CA . PRO A 1 87 ? 5.356 -6.051 0.629 1.00 54.38 87 PRO A CA 1
ATOM 710 C C . PRO A 1 87 ? 6.210 -6.557 -0.533 1.00 54.38 87 PRO A C 1
ATOM 712 O O . PRO A 1 87 ? 7.411 -6.259 -0.554 1.00 54.38 87 PRO A O 1
ATOM 715 N N . PRO A 1 88 ? 5.637 -7.343 -1.455 1.00 55.22 88 PRO A N 1
ATOM 716 C CA . PRO A 1 88 ? 6.429 -7.949 -2.501 1.00 55.22 88 PRO A CA 1
ATOM 717 C C . PRO A 1 88 ? 7.195 -6.847 -3.230 1.00 55.22 88 PRO A C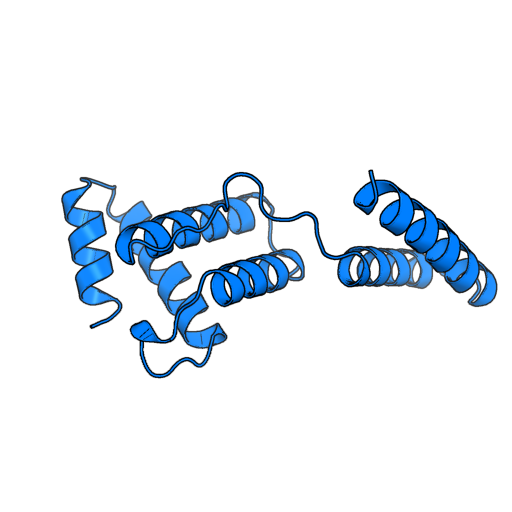 1
ATOM 719 O O . PRO A 1 88 ? 6.665 -5.748 -3.465 1.00 55.22 88 PRO A O 1
ATOM 722 N N . LEU A 1 89 ? 8.473 -7.119 -3.512 1.00 56.88 89 LEU A N 1
ATOM 723 C CA . LEU A 1 89 ? 9.292 -6.220 -4.313 1.00 56.88 89 LEU A CA 1
ATOM 724 C C . LEU A 1 89 ? 8.494 -5.875 -5.576 1.00 56.88 89 LEU A C 1
ATOM 726 O O . LEU A 1 89 ? 7.821 -6.762 -6.112 1.00 56.88 89 LEU A O 1
ATOM 730 N N . PRO A 1 90 ? 8.498 -4.607 -6.025 1.00 60.41 90 PRO A N 1
ATOM 731 C CA . PRO A 1 90 ? 7.758 -4.230 -7.218 1.00 60.41 90 PRO A CA 1
ATOM 732 C C . PRO A 1 90 ? 8.100 -5.214 -8.335 1.00 60.41 90 PRO A C 1
ATOM 734 O O . PRO A 1 90 ? 9.280 -5.449 -8.583 1.00 60.41 90 PRO A O 1
ATOM 737 N N . LEU A 1 91 ? 7.075 -5.794 -8.974 1.00 66.25 91 LEU A N 1
ATOM 738 C CA . LEU A 1 91 ? 7.260 -6.758 -10.061 1.00 66.25 91 LEU A CA 1
ATOM 739 C C . LEU A 1 91 ? 8.315 -6.235 -11.039 1.00 66.25 91 LEU A C 1
ATOM 741 O O . LEU A 1 91 ? 8.324 -5.036 -11.343 1.00 66.25 91 LEU A O 1
ATOM 745 N N . ILE A 1 92 ? 9.156 -7.119 -11.575 1.00 70.94 92 ILE A N 1
ATOM 746 C CA . ILE A 1 92 ? 10.142 -6.781 -12.611 1.00 70.94 92 ILE A CA 1
ATOM 747 C C . ILE A 1 92 ? 9.540 -5.843 -13.686 1.00 70.94 92 ILE A C 1
ATOM 749 O O . ILE A 1 92 ? 10.133 -4.796 -13.955 1.00 70.94 92 ILE A O 1
ATOM 753 N N . PRO A 1 93 ? 8.327 -6.092 -14.229 1.00 74.00 93 PRO A N 1
ATOM 754 C CA . PRO A 1 93 ? 7.613 -5.141 -15.086 1.00 74.00 93 PRO A CA 1
ATOM 755 C C . PRO A 1 93 ? 7.492 -3.702 -14.552 1.00 74.00 93 PRO A C 1
ATOM 757 O O . PRO A 1 93 ? 7.712 -2.748 -15.300 1.00 74.00 93 PRO A O 1
ATOM 760 N N . THR A 1 94 ? 7.158 -3.522 -13.275 1.00 74.81 94 THR A N 1
ATOM 761 C CA . THR A 1 94 ? 7.016 -2.213 -12.618 1.00 74.81 94 THR A CA 1
ATOM 762 C C . THR A 1 94 ? 8.367 -1.522 -12.456 1.00 74.81 94 THR A C 1
ATOM 764 O O . THR A 1 94 ? 8.481 -0.335 -12.772 1.00 74.81 94 THR A O 1
ATOM 767 N N . ILE A 1 95 ? 9.406 -2.255 -12.035 1.00 81.69 95 ILE A N 1
ATOM 768 C CA . ILE A 1 95 ? 10.777 -1.723 -11.943 1.00 81.69 95 ILE A CA 1
ATOM 769 C C . ILE A 1 95 ? 11.241 -1.243 -13.322 1.00 81.69 95 ILE A C 1
ATOM 771 O O . ILE A 1 95 ? 11.679 -0.101 -13.471 1.00 81.69 95 ILE A O 1
ATOM 775 N N . LEU A 1 96 ? 11.064 -2.077 -14.350 1.00 86.38 96 LEU A N 1
ATOM 776 C CA . LEU A 1 96 ? 11.435 -1.751 -15.726 1.00 86.38 96 LEU A CA 1
ATOM 777 C C . LEU A 1 96 ? 10.641 -0.559 -16.273 1.00 86.38 96 LEU A C 1
ATOM 779 O O . LEU A 1 96 ? 11.216 0.304 -16.935 1.00 86.38 96 LEU A O 1
ATOM 783 N N . LYS A 1 97 ? 9.338 -0.460 -15.983 1.00 86.50 97 LYS A N 1
ATOM 784 C CA . LYS A 1 97 ? 8.508 0.685 -16.390 1.00 86.50 97 LYS A CA 1
ATOM 785 C C . LYS A 1 97 ? 9.011 1.991 -15.773 1.00 86.50 97 LYS A C 1
ATOM 787 O O . LYS A 1 97 ? 9.189 2.976 -16.492 1.00 86.50 97 LYS A O 1
ATOM 792 N N . ASN A 1 98 ? 9.263 1.999 -14.465 1.00 84.00 98 ASN A N 1
ATOM 793 C CA . ASN A 1 98 ? 9.738 3.184 -13.749 1.00 84.00 98 ASN A CA 1
ATOM 794 C C . ASN A 1 98 ? 11.138 3.598 -14.215 1.00 84.00 98 ASN A C 1
ATOM 796 O O . ASN A 1 98 ? 11.395 4.782 -14.444 1.00 84.00 98 ASN A O 1
ATOM 800 N N . PHE A 1 99 ? 12.026 2.625 -14.427 1.00 92.81 99 PHE A N 1
ATOM 801 C CA . PHE A 1 99 ? 13.369 2.888 -14.927 1.00 92.81 99 PHE A CA 1
ATOM 802 C C . PHE A 1 99 ? 13.350 3.410 -16.368 1.00 92.81 99 PHE A C 1
ATOM 804 O O . PHE A 1 99 ? 14.008 4.406 -16.672 1.00 92.81 99 PHE A O 1
ATOM 811 N N . ARG A 1 100 ? 12.505 2.838 -17.238 1.00 93.31 100 ARG A N 1
ATOM 812 C CA . ARG A 1 100 ? 12.269 3.359 -18.592 1.00 93.31 100 ARG A CA 1
ATOM 813 C C . ARG A 1 100 ? 11.834 4.818 -18.546 1.00 93.31 100 ARG A C 1
ATOM 815 O O . ARG A 1 100 ? 12.412 5.634 -19.257 1.00 93.31 100 ARG A O 1
ATOM 822 N N . PHE A 1 101 ? 10.851 5.141 -17.704 1.00 90.38 101 PHE A N 1
ATOM 823 C CA . PHE A 1 101 ? 10.348 6.506 -17.554 1.00 90.38 101 PHE A CA 1
ATOM 824 C C . PHE A 1 101 ? 11.461 7.477 -17.134 1.00 90.38 101 PHE A C 1
ATOM 826 O O . PHE A 1 101 ? 11.628 8.531 -17.753 1.00 90.38 101 PHE A O 1
ATOM 833 N N . HIS A 1 102 ? 12.277 7.094 -16.147 1.00 93.88 102 HIS A N 1
ATOM 834 C CA . HIS A 1 102 ? 13.436 7.871 -15.708 1.00 93.88 102 HIS A CA 1
ATOM 835 C C . HIS A 1 102 ? 14.433 8.128 -16.849 1.00 93.88 102 HIS A C 1
ATOM 837 O O . HIS A 1 102 ? 14.830 9.272 -17.072 1.00 93.88 102 HIS A O 1
ATOM 843 N N . LEU A 1 103 ? 14.807 7.102 -17.618 1.00 94.88 103 LEU A N 1
ATOM 844 C CA . LEU A 1 103 ? 15.750 7.256 -18.729 1.00 94.88 103 LEU A CA 1
ATOM 845 C C . LEU A 1 103 ? 15.172 8.123 -19.859 1.00 94.88 103 LEU A C 1
ATOM 847 O O . LEU A 1 103 ? 15.862 8.982 -20.406 1.00 94.88 103 LEU A O 1
ATOM 851 N N . THR A 1 104 ? 13.886 7.970 -20.182 1.00 92.81 104 THR A N 1
ATOM 852 C CA . THR A 1 104 ? 13.242 8.820 -21.195 1.00 92.81 104 THR A CA 1
ATOM 853 C C . THR A 1 104 ? 13.146 10.278 -20.753 1.00 92.81 104 THR A C 1
ATOM 855 O O . THR A 1 104 ? 13.389 11.176 -21.558 1.00 92.81 104 THR A O 1
ATOM 858 N N . LYS A 1 105 ? 12.878 10.532 -19.463 1.00 94.38 105 LYS A N 1
ATOM 859 C CA . LYS A 1 105 ? 12.845 11.886 -18.889 1.00 94.38 105 LYS A CA 1
ATOM 860 C C . LYS A 1 105 ? 14.205 12.582 -19.003 1.00 94.38 105 LYS A C 1
ATOM 862 O O . LYS A 1 105 ? 14.257 13.774 -19.282 1.00 94.38 105 LYS A O 1
ATOM 867 N N . ASN A 1 106 ? 15.292 11.828 -1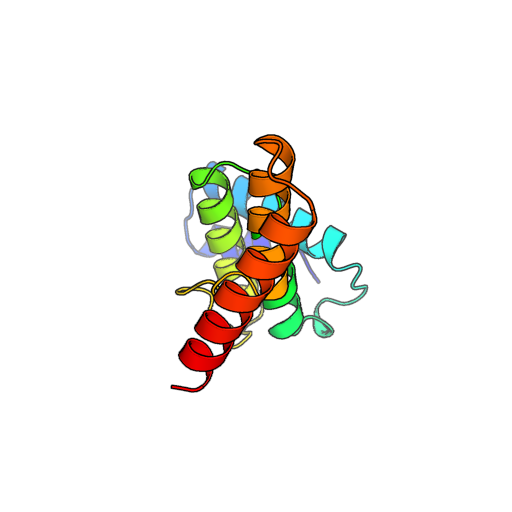8.851 1.00 94.81 106 ASN A N 1
ATOM 868 C CA . ASN A 1 106 ? 16.664 12.318 -18.991 1.00 94.81 106 ASN A CA 1
ATOM 869 C C . ASN A 1 106 ? 17.180 12.313 -20.447 1.00 94.81 106 ASN A C 1
ATOM 871 O O . ASN A 1 106 ? 18.374 12.470 -20.676 1.00 94.81 106 ASN A O 1
ATOM 875 N N . ARG A 1 107 ? 16.292 12.147 -21.441 1.00 94.69 107 ARG A N 1
ATOM 876 C CA . ARG A 1 107 ? 16.603 12.221 -22.882 1.00 94.69 107 ARG A CA 1
ATOM 877 C C . ARG A 1 107 ? 17.678 11.232 -23.364 1.00 94.69 107 ARG A C 1
ATOM 879 O O . ARG A 1 107 ? 18.363 11.494 -24.353 1.00 94.69 107 ARG A O 1
ATOM 886 N N . TYR A 1 108 ? 17.803 10.070 -22.722 1.00 93.44 108 TYR A N 1
ATOM 887 C CA . TYR A 1 108 ? 18.659 8.997 -23.234 1.00 93.44 108 TYR A CA 1
ATOM 888 C C . TYR A 1 108 ? 18.151 8.491 -24.593 1.00 93.44 108 TYR A C 1
ATOM 890 O O . TYR A 1 108 ? 16.945 8.417 -24.843 1.00 93.44 108 TYR A O 1
ATOM 898 N N . LYS A 1 109 ? 19.077 8.109 -25.483 1.00 94.62 109 LYS A N 1
ATOM 899 C CA . LYS A 1 109 ? 18.739 7.576 -26.813 1.00 94.62 109 LYS A CA 1
ATOM 900 C C . LYS A 1 109 ? 17.932 6.284 -26.684 1.00 94.62 109 LYS A C 1
ATOM 902 O O . LYS A 1 109 ? 18.243 5.445 -25.844 1.00 94.62 109 LYS A O 1
ATOM 907 N N . HIS A 1 110 ? 16.967 6.071 -27.581 1.00 89.31 110 HIS A N 1
ATOM 908 C CA . HIS A 1 110 ? 16.096 4.887 -27.568 1.00 89.31 110 HIS A CA 1
ATOM 909 C C . HIS A 1 110 ? 16.871 3.558 -27.471 1.00 89.31 110 HIS A C 1
ATOM 911 O O . HIS A 1 110 ? 16.529 2.708 -26.654 1.00 89.31 110 HIS A O 1
ATOM 917 N N . LYS A 1 111 ? 17.958 3.402 -28.247 1.00 91.06 111 LYS A N 1
ATOM 918 C CA . LYS A 1 111 ? 18.834 2.217 -28.173 1.00 91.06 111 LYS A CA 1
ATOM 919 C C . LYS A 1 111 ? 19.470 2.039 -26.787 1.00 91.06 111 LYS A C 1
ATOM 921 O O . LYS A 1 111 ? 19.492 0.932 -26.270 1.00 91.06 111 LYS A O 1
ATOM 926 N N . THR A 1 112 ? 19.928 3.121 -26.161 1.00 92.38 112 THR A N 1
ATOM 927 C CA . THR A 1 112 ? 20.501 3.094 -24.806 1.00 92.38 112 THR A CA 1
ATOM 928 C C . THR A 1 112 ? 19.459 2.691 -23.763 1.00 92.38 112 THR A C 1
ATOM 930 O O . THR A 1 112 ? 19.745 1.866 -22.903 1.00 92.38 112 THR A O 1
ATOM 933 N N . VAL A 1 113 ? 18.229 3.208 -23.878 1.00 92.81 113 VAL A N 1
ATOM 934 C CA . VAL A 1 113 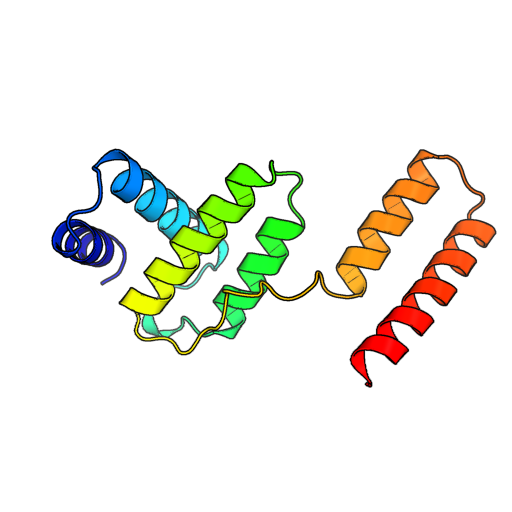? 17.113 2.819 -23.001 1.00 92.81 113 VAL A CA 1
ATOM 935 C C . VAL A 1 113 ? 16.805 1.327 -23.132 1.00 92.81 113 VAL A C 1
ATOM 937 O O . VAL A 1 113 ? 16.652 0.648 -22.122 1.00 92.81 113 VAL A O 1
ATOM 940 N N . ALA A 1 114 ? 16.727 0.809 -24.361 1.00 88.38 114 ALA A N 1
ATOM 941 C CA . ALA A 1 114 ? 16.450 -0.604 -24.607 1.00 88.38 114 ALA A CA 1
ATOM 942 C C . ALA A 1 114 ? 17.530 -1.520 -24.008 1.00 88.38 114 ALA A C 1
ATOM 944 O O . ALA A 1 114 ? 17.183 -2.491 -23.338 1.00 88.38 114 ALA A O 1
ATOM 945 N N . ASN A 1 115 ? 18.810 -1.171 -24.185 1.00 94.00 115 ASN A N 1
ATOM 946 C CA . ASN A 1 115 ? 19.931 -1.933 -23.632 1.00 94.00 115 ASN A CA 1
ATOM 947 C C . ASN A 1 115 ? 19.861 -1.993 -22.101 1.00 94.00 115 ASN A C 1
ATOM 949 O O . ASN A 1 115 ? 19.795 -3.079 -21.536 1.00 94.00 115 ASN A O 1
ATOM 953 N N . TYR A 1 116 ? 19.738 -0.839 -21.435 1.00 95.94 116 TYR A N 1
ATOM 954 C CA . TYR A 1 116 ? 19.662 -0.789 -19.973 1.00 95.94 116 TYR A CA 1
ATOM 955 C C . TYR A 1 116 ? 18.458 -1.544 -19.401 1.00 95.94 116 TYR A C 1
ATOM 957 O O . TYR A 1 116 ? 18.566 -2.177 -18.354 1.00 95.94 116 TYR A O 1
ATOM 965 N N . LEU A 1 117 ? 17.306 -1.517 -20.077 1.00 92.88 117 LEU A N 1
ATOM 966 C CA . LEU A 1 117 ? 16.151 -2.310 -19.651 1.00 92.88 117 LEU A CA 1
ATOM 967 C C . LEU A 1 117 ? 16.386 -3.814 -19.805 1.00 92.88 117 LEU A C 1
ATOM 969 O O . LEU A 1 117 ? 15.873 -4.578 -18.991 1.00 92.88 117 LEU A O 1
ATOM 973 N N . SER A 1 118 ? 17.129 -4.238 -20.830 1.00 91.31 118 SER A N 1
ATOM 974 C CA . SER A 1 118 ? 17.499 -5.643 -21.006 1.00 91.31 118 SER A CA 1
ATOM 975 C C . SER A 1 118 ? 18.430 -6.097 -19.887 1.00 91.31 118 SER A C 1
ATOM 977 O O . SER A 1 118 ? 18.134 -7.087 -19.224 1.00 91.31 118 SER A O 1
ATOM 979 N N . ASP A 1 119 ? 19.490 -5.333 -19.615 1.00 94.50 119 ASP A N 1
ATOM 980 C CA . ASP A 1 119 ? 20.487 -5.661 -18.591 1.00 94.50 119 ASP A CA 1
ATOM 981 C C . ASP A 1 119 ? 19.846 -5.773 -17.200 1.00 94.50 119 ASP A C 1
ATOM 983 O O . ASP A 1 119 ? 20.027 -6.771 -16.500 1.00 94.50 119 ASP A O 1
ATOM 987 N N . ILE A 1 120 ? 19.011 -4.793 -16.826 1.00 91.94 120 ILE A N 1
ATOM 988 C CA . ILE A 1 120 ? 18.284 -4.826 -15.550 1.00 91.94 120 ILE A CA 1
ATOM 989 C C . ILE A 1 120 ? 17.294 -5.991 -15.502 1.00 91.94 120 ILE A C 1
ATOM 991 O O . ILE A 1 120 ? 17.190 -6.646 -14.468 1.00 91.94 120 ILE A O 1
ATOM 995 N N . ARG A 1 121 ? 16.584 -6.296 -16.597 1.00 87.81 121 ARG A N 1
ATOM 996 C CA . ARG A 1 121 ? 15.677 -7.453 -16.636 1.00 87.81 121 ARG A CA 1
ATOM 997 C C . ARG A 1 121 ? 16.437 -8.754 -16.388 1.00 87.81 121 ARG A C 1
ATOM 999 O O . ARG A 1 121 ? 15.980 -9.562 -15.589 1.00 87.81 121 ARG A O 1
ATOM 1006 N N . HIS A 1 122 ? 17.577 -8.951 -17.047 1.00 87.81 122 HIS A N 1
ATOM 1007 C CA . HIS A 1 122 ? 18.393 -10.149 -16.860 1.00 87.81 122 HIS A CA 1
ATOM 1008 C C . HIS A 1 122 ? 18.911 -10.267 -15.426 1.00 87.81 122 HIS A C 1
ATOM 1010 O O . HIS A 1 122 ? 18.791 -11.337 -14.834 1.00 87.81 122 HIS A O 1
ATOM 1016 N N . TYR A 1 123 ? 19.412 -9.171 -14.848 1.00 89.69 123 TYR A N 1
ATOM 1017 C CA . TYR A 1 123 ? 19.865 -9.146 -13.458 1.00 89.69 123 TYR A CA 1
ATOM 1018 C C . TYR A 1 123 ? 18.744 -9.499 -12.470 1.00 89.69 123 TYR A C 1
ATOM 1020 O O . TYR A 1 123 ? 18.939 -10.338 -11.593 1.00 89.69 123 TYR A O 1
ATOM 1028 N N . LEU A 1 124 ? 17.564 -8.890 -12.622 1.00 83.56 124 LEU A N 1
ATOM 1029 C CA . LEU A 1 124 ? 16.430 -9.139 -11.731 1.00 83.56 124 LEU A CA 1
ATOM 1030 C C . LEU A 1 124 ? 15.896 -10.570 -11.868 1.00 83.56 124 LEU A C 1
ATOM 1032 O O . LEU A 1 124 ? 15.649 -11.212 -10.854 1.00 83.56 124 LEU A O 1
ATOM 1036 N N . ASN A 1 125 ? 15.791 -11.093 -13.095 1.00 79.00 125 ASN A N 1
ATOM 1037 C CA . ASN A 1 125 ? 15.387 -12.483 -13.329 1.00 79.00 125 ASN A CA 1
ATOM 1038 C C . ASN A 1 125 ? 16.370 -13.474 -12.685 1.00 79.00 125 ASN A C 1
ATOM 1040 O O . ASN A 1 125 ? 15.952 -14.468 -12.102 1.00 79.00 125 ASN A O 1
ATOM 1044 N N . TRP A 1 126 ? 17.678 -13.209 -12.783 1.00 86.88 126 TRP A N 1
ATOM 1045 C CA . TRP A 1 126 ? 18.695 -14.021 -12.114 1.00 86.88 126 TRP A CA 1
ATOM 1046 C C . TRP A 1 126 ? 18.560 -13.950 -10.588 1.00 86.88 126 TRP A C 1
ATOM 1048 O O . TRP A 1 126 ? 18.629 -14.979 -9.921 1.00 86.88 126 TRP A O 1
ATOM 1058 N N . TYR A 1 127 ? 18.332 -12.757 -10.037 1.00 77.56 127 TYR A N 1
ATOM 1059 C CA . TYR A 1 127 ? 18.168 -12.566 -8.598 1.00 77.56 127 TYR A CA 1
ATOM 1060 C C . TYR A 1 127 ? 16.934 -13.294 -8.043 1.00 77.56 127 TYR A C 1
ATOM 1062 O O . TYR A 1 127 ? 17.028 -13.886 -6.976 1.00 77.56 127 TYR A O 1
ATOM 1070 N N . GLU A 1 128 ? 15.808 -13.297 -8.765 1.00 69.44 128 GLU A N 1
ATOM 1071 C CA . GLU A 1 128 ? 14.600 -14.040 -8.365 1.00 69.44 128 GLU A CA 1
ATOM 1072 C C . GLU A 1 128 ? 14.762 -15.567 -8.464 1.00 69.44 128 GLU A C 1
ATOM 1074 O O . GLU A 1 128 ? 14.048 -16.301 -7.788 1.00 69.44 128 GLU A O 1
ATOM 1079 N N . SER A 1 129 ? 15.692 -16.059 -9.289 1.00 69.75 129 SER A N 1
ATOM 1080 C CA . SER A 1 129 ? 15.962 -17.498 -9.454 1.00 69.75 129 SER A CA 1
ATOM 1081 C C . SER A 1 129 ? 16.891 -18.104 -8.390 1.00 69.75 129 SER A C 1
ATOM 1083 O O . SER A 1 129 ? 17.296 -19.260 -8.523 1.00 69.75 129 SER A O 1
ATOM 1085 N N . ARG A 1 130 ? 17.264 -17.322 -7.373 1.00 49.31 130 ARG A N 1
ATOM 1086 C CA . ARG A 1 130 ? 18.270 -17.653 -6.361 1.00 49.31 130 ARG A CA 1
ATOM 1087 C C . ARG A 1 130 ? 17.651 -17.776 -4.975 1.00 49.31 130 ARG A C 1
ATOM 1089 O O . ARG A 1 130 ? 18.130 -18.656 -4.228 1.00 49.31 130 ARG A O 1
#

InterPro domains:
  IPR004107 Integrase, SAM-like, N-terminal [PF02899] (5-78)
  IPR010998 Integrase/recombinase, N-terminal [G3DSA:1.10.150.130] (1-87)
  IPR044068 Core-binding (CB) domain [PS51900] (1-79)

Foldseek 3Di:
DAQVVLLVVVVVVVDDPVLSVLLSVLSVVLCVVLVDPDPVPDALVSLLVVLLVLVLDPDDPVSSVSSLVSSVSRCVVVVYPHDSVPNPDNPLVSVLVVQLVVCVVVVHDPVVNVVVNVVSSVVVVVVVVD

Sequence (130 aa):
MSLPQFTAFLKAQKLSQKTIRNYHSDASQFLNWSKISDIYDLTSDIFIAYTYHLQSQSVPRSTLARHLASLRQFARFLNLPVNLDNPPLPLIPTILKNFRFHLTKNRYKHKTVANYLSDIRHYLNWYESR

Organism: NCBI:txid1797589

Radius of gyration: 18.24 Å; chains: 1; bounding box: 42×30×50 Å